Protein AF-P48061-3-F1 (afdb_monomer_lite)

Secondary structure (DSSP, 8-state):
--HHHHHHHHHHHHHHHHHSS-------S-S-SSB-TT--GGGEEEEEEE--TTS--EEEEEESSS--EEEE-TT-HHHHHHHHHHHHHHHHHHHHHHHHHHHHHHHHHHHHHHHHT--

Radius of gyration: 26.78 Å; chains: 1; bounding box: 61×59×60 Å

pLDDT: mean 83.42, std 11.0, range [47.56, 94.0]

Sequence (119 aa):
MNAKVVVVLVLVLTALCLSDGKPVSLSYRCPCRFFESHVARANVKHLKILNTPNCALQIVARLKNNNRQVCIDPKLKWIQEYLEKALNKGRREEKVGKKEKIGKKKRQKKRKAAQKRKN

Foldseek 3Di:
DPVVVVVVVVVVVVVVVVVPDDPPLPPVDDPAPDADAPDDPVQFPDWDFDDRVPDDTWIWTQGPPPRDTGIHDCPDPVNVVVVVVVVVVVVVVVVVVVVVVVVVVVVVVVVVVVVVVVD

Structure (mmCIF, N/CA/C/O backbone):
data_AF-P48061-3-F1
#
_entry.id   AF-P48061-3-F1
#
loop_
_atom_site.group_PDB
_atom_site.id
_atom_site.type_symbol
_atom_site.label_atom_id
_atom_site.label_alt_id
_atom_site.label_comp_id
_atom_site.label_asym_id
_atom_site.label_entity_id
_atom_site.label_seq_id
_atom_site.pdbx_PDB_ins_code
_atom_site.Cartn_x
_atom_site.Cartn_y
_atom_site.Cartn_z
_atom_site.occupancy
_atom_site.B_iso_or_equiv
_atom_site.auth_seq_id
_atom_site.auth_comp_id
_atom_site.auth_asym_id
_atom_site.auth_atom_id
_atom_site.pdbx_PDB_model_num
ATOM 1 N N . MET A 1 1 ? 19.886 -45.038 30.901 1.00 55.59 1 MET A N 1
ATOM 2 C CA . MET A 1 1 ? 19.378 -44.298 29.722 1.00 55.59 1 MET A CA 1
ATOM 3 C C . MET A 1 1 ? 20.266 -44.682 28.552 1.00 55.59 1 MET A C 1
ATOM 5 O O . MET A 1 1 ? 21.467 -44.463 28.635 1.00 55.59 1 MET A O 1
ATOM 9 N N . ASN A 1 2 ? 19.738 -45.343 27.525 1.00 81.75 2 ASN A N 1
ATOM 10 C CA . ASN A 1 2 ? 20.572 -45.826 26.422 1.00 81.75 2 ASN A CA 1
ATOM 11 C C . ASN A 1 2 ? 21.110 -44.620 25.643 1.00 81.75 2 ASN A C 1
ATOM 13 O O . ASN A 1 2 ? 20.315 -43.862 25.093 1.00 81.75 2 ASN A O 1
ATOM 17 N N . ALA A 1 3 ? 22.433 -44.443 25.575 1.00 85.38 3 ALA A N 1
ATOM 18 C CA . ALA A 1 3 ? 23.054 -43.297 24.897 1.00 85.38 3 ALA A CA 1
ATOM 19 C C . ALA A 1 3 ? 22.538 -43.119 23.454 1.00 85.38 3 ALA A C 1
ATOM 21 O O . ALA A 1 3 ? 22.283 -42.005 23.009 1.00 85.38 3 ALA A O 1
ATOM 22 N N . LYS A 1 4 ? 22.265 -44.234 22.761 1.00 89.56 4 LYS A N 1
ATOM 23 C CA . LYS A 1 4 ? 21.655 -44.264 21.421 1.00 89.56 4 LYS A CA 1
ATOM 24 C C . LYS A 1 4 ? 20.290 -43.567 21.363 1.00 89.56 4 LYS A C 1
ATOM 26 O O . LYS A 1 4 ? 20.023 -42.836 20.41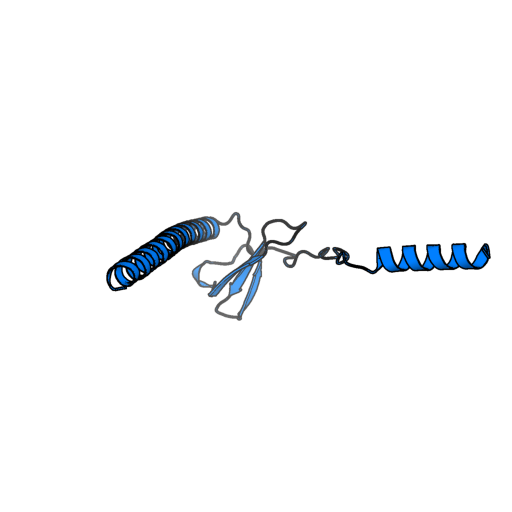9 1.00 89.56 4 LYS A O 1
ATOM 31 N N . VAL A 1 5 ? 19.445 -43.763 22.375 1.00 91.69 5 VAL A N 1
ATOM 32 C CA . VAL A 1 5 ? 18.106 -43.151 22.442 1.00 91.69 5 VAL A CA 1
ATOM 33 C C . VAL A 1 5 ? 18.219 -41.640 22.628 1.00 91.69 5 VAL A C 1
ATOM 35 O O . VAL A 1 5 ? 17.479 -40.895 21.996 1.00 91.69 5 VAL A O 1
ATOM 38 N N . VAL A 1 6 ? 19.185 -41.182 23.431 1.00 88.50 6 VAL A N 1
ATOM 39 C CA . VAL A 1 6 ? 19.443 -39.748 23.629 1.00 88.50 6 VAL A CA 1
ATOM 40 C C . VAL A 1 6 ? 19.894 -39.092 22.322 1.00 88.50 6 VAL A C 1
ATOM 42 O O . VAL A 1 6 ? 19.365 -38.047 21.955 1.00 88.50 6 VAL A O 1
ATOM 45 N N . VAL A 1 7 ? 20.806 -39.726 21.577 1.00 90.88 7 VAL A N 1
ATOM 46 C CA . VAL A 1 7 ? 21.283 -39.210 20.280 1.00 90.88 7 VAL A CA 1
ATOM 47 C C . VAL A 1 7 ? 20.148 -39.116 19.256 1.00 90.88 7 VAL A C 1
ATOM 49 O O . VAL A 1 7 ? 19.999 -38.084 18.605 1.00 90.88 7 VAL A O 1
ATOM 52 N N . VAL A 1 8 ? 19.314 -40.157 19.140 1.00 90.75 8 VAL A N 1
ATOM 53 C CA . VAL A 1 8 ? 18.163 -40.150 18.220 1.00 90.75 8 VAL A CA 1
ATOM 54 C C . VAL A 1 8 ? 17.163 -39.062 18.608 1.00 90.75 8 VAL A C 1
ATOM 56 O O . VAL A 1 8 ? 16.688 -38.337 17.739 1.00 90.75 8 VAL A O 1
ATOM 59 N N . LEU A 1 9 ? 16.885 -38.894 19.903 1.00 88.75 9 LEU A N 1
ATOM 60 C CA . LEU A 1 9 ? 15.966 -37.866 20.382 1.00 88.75 9 LEU A CA 1
ATOM 61 C C . LEU A 1 9 ? 16.469 -36.451 20.058 1.00 88.75 9 LEU A C 1
ATOM 63 O O . LEU A 1 9 ? 15.688 -35.626 19.592 1.00 88.75 9 LEU A O 1
ATOM 67 N N . VAL A 1 10 ? 17.766 -36.180 20.245 1.00 87.19 10 VAL A N 1
ATOM 68 C CA . VAL A 1 10 ? 18.376 -34.888 19.887 1.00 87.19 10 VAL A CA 1
ATOM 69 C C . VAL A 1 10 ? 18.294 -34.637 18.380 1.00 87.19 10 VAL A C 1
ATOM 71 O O . VAL A 1 10 ? 17.944 -33.532 17.976 1.00 87.19 10 VAL A O 1
ATOM 74 N N . LEU A 1 11 ? 18.562 -35.647 17.547 1.00 85.94 11 LEU A N 1
ATOM 75 C CA . LEU A 1 11 ? 18.478 -35.524 16.087 1.00 85.94 11 LEU A CA 1
ATOM 76 C C . LEU A 1 11 ? 17.042 -35.251 15.607 1.00 85.94 11 LEU A C 1
ATOM 78 O O . LEU A 1 11 ? 16.819 -34.439 14.710 1.00 85.94 11 LEU A O 1
ATOM 82 N N . VAL A 1 12 ? 16.055 -35.908 16.218 1.00 85.19 12 VAL A N 1
ATOM 83 C CA . VAL A 1 12 ? 14.636 -35.672 15.920 1.00 85.19 12 VAL A CA 1
ATOM 84 C C . VAL A 1 12 ? 14.225 -34.269 16.366 1.00 85.19 12 VAL A C 1
ATOM 86 O O . VAL A 1 12 ? 13.569 -33.559 15.610 1.00 85.19 12 VAL A O 1
ATOM 89 N N . LEU A 1 13 ? 14.657 -33.826 17.550 1.00 81.12 13 LEU A N 1
ATOM 90 C CA . LEU A 1 13 ? 14.389 -32.475 18.047 1.00 81.12 13 LEU A CA 1
ATOM 91 C C . LEU A 1 13 ? 14.999 -31.397 17.146 1.00 81.12 13 LEU A C 1
ATOM 93 O O . LEU A 1 13 ? 14.319 -30.424 16.839 1.00 81.12 13 LEU A O 1
ATOM 97 N N . THR A 1 14 ? 16.237 -31.559 16.670 1.00 78.69 14 THR A N 1
ATOM 98 C CA . THR A 1 14 ? 16.845 -30.584 15.750 1.00 78.69 14 THR A CA 1
ATOM 99 C C . THR A 1 14 ? 16.128 -30.551 14.402 1.00 78.69 14 THR A C 1
ATOM 101 O O . THR A 1 14 ? 15.862 -29.462 13.892 1.00 78.69 14 THR A O 1
ATOM 104 N N . ALA A 1 15 ? 15.728 -31.703 13.854 1.00 77.31 15 ALA A N 1
ATOM 105 C CA . ALA A 1 15 ? 14.928 -31.764 12.631 1.00 77.31 15 ALA A CA 1
ATOM 106 C C . ALA A 1 15 ? 13.547 -31.102 12.802 1.00 77.31 15 ALA A C 1
ATOM 108 O O . ALA A 1 15 ? 13.111 -30.335 11.940 1.00 77.31 15 ALA A O 1
ATOM 109 N N . LEU A 1 16 ? 12.873 -31.331 13.931 1.00 68.69 16 LEU A N 1
ATOM 110 C CA . LEU A 1 16 ? 11.578 -30.720 14.238 1.00 68.69 16 LEU A CA 1
ATOM 111 C C . LEU A 1 16 ? 11.699 -29.211 14.502 1.00 68.69 16 LEU A C 1
ATOM 113 O O . LEU A 1 16 ? 10.892 -28.447 13.986 1.00 68.69 16 LEU A O 1
ATOM 117 N N . CYS A 1 17 ? 12.741 -28.744 15.197 1.00 66.12 17 CYS A N 1
ATOM 118 C CA . CYS A 1 17 ? 13.011 -27.311 15.390 1.00 66.12 17 CYS A CA 1
ATOM 119 C C . CYS A 1 17 ? 13.343 -26.567 14.082 1.00 66.12 17 CYS A C 1
ATOM 121 O O . CYS A 1 17 ? 13.153 -25.347 13.978 1.00 66.12 17 CYS A O 1
ATOM 123 N N . LEU A 1 18 ? 13.851 -27.275 13.071 1.00 62.31 18 LEU A N 1
ATOM 124 C CA . LEU A 1 18 ? 13.986 -26.735 11.717 1.00 62.31 18 LEU A CA 1
ATOM 125 C C . LEU A 1 18 ? 12.638 -26.699 10.980 1.00 62.31 18 LEU A C 1
ATOM 127 O O . LEU A 1 18 ? 12.430 -25.795 10.173 1.00 62.31 18 LEU A O 1
ATOM 131 N N . SER A 1 19 ? 11.727 -27.622 11.296 1.00 61.09 19 SER A N 1
ATOM 132 C CA . SER A 1 19 ? 10.460 -27.832 10.584 1.00 61.09 19 SER A CA 1
ATOM 133 C C . SER A 1 19 ? 9.282 -27.016 11.134 1.00 61.09 19 SER A C 1
ATOM 135 O O . SER A 1 19 ? 8.393 -26.644 10.370 1.00 61.09 19 SER A O 1
ATOM 137 N N . ASP A 1 20 ? 9.264 -26.701 12.430 1.00 58.38 20 ASP A N 1
ATOM 138 C CA . ASP A 1 20 ? 8.103 -26.081 13.070 1.00 58.38 20 ASP A CA 1
ATOM 139 C C . ASP A 1 20 ? 8.215 -24.544 13.087 1.00 58.38 20 ASP A C 1
ATOM 141 O O . ASP A 1 20 ? 8.909 -23.924 13.895 1.00 58.38 20 ASP A O 1
ATOM 145 N N . GLY A 1 21 ? 7.541 -23.907 12.129 1.00 54.41 21 GLY A N 1
ATOM 146 C CA . GLY A 1 21 ? 6.846 -22.647 12.412 1.00 54.41 21 GLY A CA 1
ATOM 147 C C . GLY A 1 21 ? 7.498 -21.324 12.007 1.00 54.41 21 GLY A C 1
ATOM 148 O O . GLY A 1 21 ? 6.875 -20.281 12.198 1.00 54.41 21 GLY A O 1
ATOM 149 N N . LYS A 1 22 ? 8.678 -21.307 11.383 1.00 47.56 22 LYS A N 1
ATOM 150 C CA . LYS A 1 22 ? 9.131 -20.121 10.630 1.00 47.56 22 LYS A CA 1
ATOM 151 C C . LYS A 1 22 ? 9.019 -20.435 9.142 1.00 47.56 22 LYS A C 1
ATOM 153 O O . LYS A 1 22 ? 9.750 -21.314 8.687 1.00 47.56 22 LYS A O 1
ATOM 158 N N . PRO A 1 23 ? 8.118 -19.786 8.373 1.00 48.56 23 PRO A N 1
ATOM 159 C CA . PRO A 1 23 ? 8.179 -19.907 6.928 1.00 48.56 23 PRO A CA 1
ATOM 160 C C . PRO A 1 23 ? 9.587 -19.473 6.545 1.00 48.56 23 PRO A C 1
ATOM 162 O O . PRO A 1 23 ? 9.974 -18.333 6.793 1.00 48.56 23 PRO A O 1
ATOM 165 N N . VAL A 1 24 ? 10.378 -20.415 6.033 1.00 48.69 24 VAL A N 1
ATOM 166 C CA . VAL A 1 24 ? 11.643 -20.126 5.373 1.00 48.69 24 VAL A CA 1
ATOM 167 C C . VAL A 1 24 ? 11.365 -18.976 4.421 1.00 48.69 24 VAL A C 1
ATOM 169 O O . VAL A 1 24 ? 10.595 -19.108 3.471 1.00 48.69 24 VAL A O 1
ATOM 172 N N . SER A 1 25 ? 11.907 -17.816 4.776 1.00 52.69 25 SER A N 1
ATOM 173 C CA . SER A 1 25 ? 11.658 -16.500 4.201 1.00 52.69 25 SER A CA 1
ATOM 174 C C . SER A 1 25 ? 12.172 -16.377 2.763 1.00 52.69 25 SER A C 1
ATOM 176 O O . SER A 1 25 ? 12.740 -15.357 2.385 1.00 52.69 25 SER A O 1
ATOM 178 N N . LEU A 1 26 ? 11.930 -17.379 1.914 1.00 52.31 26 LEU A N 1
ATOM 179 C CA . LEU A 1 26 ? 12.149 -17.362 0.474 1.00 52.31 26 LEU A CA 1
ATOM 180 C C . LEU A 1 26 ? 11.127 -16.478 -0.256 1.00 52.31 26 LEU A C 1
ATOM 182 O O . LEU A 1 26 ? 10.789 -16.718 -1.412 1.00 52.31 26 LEU A O 1
ATOM 186 N N . SER A 1 27 ? 10.742 -15.352 0.350 1.00 58.47 27 SER A N 1
ATOM 187 C CA . SER A 1 27 ? 10.377 -14.154 -0.405 1.00 58.47 27 SER A CA 1
ATOM 188 C C . SER A 1 27 ? 11.649 -13.500 -0.974 1.00 58.47 27 SER A C 1
ATOM 190 O O . SER A 1 27 ? 11.866 -12.302 -0.865 1.00 58.47 27 SER A O 1
ATOM 192 N N . TYR A 1 28 ? 12.546 -14.300 -1.559 1.00 60.84 28 TYR A N 1
ATOM 193 C CA . TYR A 1 28 ? 13.785 -13.805 -2.166 1.00 60.84 28 TYR A CA 1
ATOM 194 C C . TYR A 1 28 ? 13.532 -13.118 -3.511 1.00 60.84 28 TYR A C 1
ATOM 196 O O . TYR A 1 28 ? 14.438 -12.527 -4.092 1.00 60.84 28 TYR A O 1
ATOM 204 N N . ARG A 1 29 ? 12.310 -13.208 -4.047 1.00 68.56 29 ARG A N 1
ATOM 205 C CA . ARG A 1 29 ? 11.960 -12.619 -5.336 1.00 68.56 29 ARG A CA 1
ATOM 206 C C . ARG A 1 29 ? 10.973 -11.490 -5.115 1.00 68.56 29 ARG A C 1
ATOM 208 O O . ARG A 1 29 ? 9.803 -11.731 -4.826 1.00 68.56 29 ARG A O 1
ATOM 215 N N . CYS A 1 30 ? 11.447 -10.261 -5.287 1.00 78.94 30 CYS A N 1
ATOM 216 C CA . CYS A 1 30 ? 10.551 -9.124 -5.382 1.00 78.94 30 CYS A CA 1
ATOM 217 C C . CYS A 1 30 ? 9.627 -9.306 -6.605 1.00 78.94 30 CYS A C 1
ATOM 219 O O . CYS A 1 30 ? 10.118 -9.656 -7.682 1.00 78.94 30 CYS A O 1
ATOM 221 N N . PRO A 1 31 ? 8.305 -9.093 -6.470 1.00 78.38 31 PRO A N 1
ATOM 222 C CA . PRO A 1 31 ? 7.346 -9.344 -7.548 1.00 78.38 31 PRO A CA 1
ATOM 223 C C . PRO A 1 31 ? 7.594 -8.476 -8.788 1.00 78.38 31 PRO A C 1
ATOM 225 O O . PRO A 1 31 ? 7.326 -8.910 -9.908 1.00 78.38 31 PRO A O 1
ATOM 228 N N . CYS A 1 32 ? 8.144 -7.275 -8.611 1.00 82.75 32 CYS A N 1
ATOM 229 C CA . CYS A 1 32 ? 8.594 -6.438 -9.718 1.00 82.75 32 CYS A CA 1
ATOM 230 C C . CYS A 1 32 ? 10.071 -6.664 -10.031 1.00 82.75 32 CYS A C 1
ATOM 232 O O . CYS A 1 32 ? 10.923 -6.432 -9.173 1.00 82.75 32 CYS A O 1
ATOM 234 N N . ARG A 1 33 ? 10.362 -7.044 -11.281 1.00 80.81 33 ARG A N 1
ATOM 235 C CA . ARG A 1 33 ? 11.732 -7.144 -11.810 1.00 80.81 33 ARG A CA 1
ATOM 236 C C . ARG A 1 33 ? 12.221 -5.833 -12.436 1.00 80.81 33 ARG A C 1
ATOM 238 O O . ARG A 1 33 ? 13.385 -5.495 -12.280 1.00 80.81 33 ARG A O 1
ATOM 245 N N . PHE A 1 34 ? 11.329 -5.102 -13.109 1.00 82.94 34 PHE A N 1
ATOM 246 C CA . PHE A 1 34 ? 11.612 -3.824 -13.769 1.00 82.94 34 PHE A CA 1
ATOM 247 C C . PHE A 1 34 ? 10.417 -2.878 -13.644 1.00 82.94 34 PHE A C 1
ATOM 249 O O . PHE A 1 34 ? 9.275 -3.335 -13.546 1.00 82.94 34 PHE A O 1
ATOM 256 N N . PHE A 1 35 ? 10.692 -1.575 -13.652 1.00 83.25 35 PHE A N 1
ATOM 257 C CA . PHE A 1 35 ? 9.675 -0.529 -13.661 1.00 83.25 35 PHE A CA 1
ATOM 258 C C . PHE A 1 35 ? 9.452 -0.033 -15.090 1.00 83.25 35 PHE A C 1
ATOM 260 O O . PHE A 1 35 ? 10.409 0.284 -15.790 1.00 83.25 35 PHE A O 1
ATOM 267 N N . GLU A 1 36 ? 8.193 0.049 -15.508 1.00 77.44 36 GLU A N 1
ATOM 268 C CA . GLU A 1 36 ? 7.806 0.683 -16.767 1.00 77.44 36 GLU A CA 1
ATOM 269 C C . GLU A 1 36 ? 7.599 2.183 -16.545 1.00 77.44 36 GLU A C 1
ATOM 271 O O . GLU A 1 36 ? 6.687 2.604 -15.826 1.00 77.44 36 GLU A O 1
ATOM 276 N N . SER A 1 37 ? 8.444 3.000 -17.173 1.00 72.88 37 SER A N 1
ATOM 277 C CA . SER A 1 37 ? 8.449 4.458 -16.997 1.00 72.88 37 SER A CA 1
ATOM 278 C C . SER A 1 37 ? 7.306 5.157 -17.741 1.00 72.88 37 SER A C 1
ATOM 280 O O . SER A 1 37 ? 6.864 6.228 -17.331 1.00 72.88 37 SER A O 1
ATOM 282 N N . HIS A 1 38 ? 6.793 4.568 -18.827 1.00 78.50 38 HIS A N 1
ATOM 283 C CA . HIS A 1 38 ? 5.845 5.225 -19.743 1.00 78.50 38 HIS A CA 1
ATOM 284 C C . HIS A 1 38 ? 4.364 4.981 -19.410 1.00 78.50 38 HIS A C 1
ATOM 286 O O . HIS A 1 38 ? 3.481 5.124 -20.259 1.00 78.50 38 HIS A O 1
ATOM 292 N N . VAL A 1 39 ? 4.043 4.623 -18.165 1.00 81.81 39 VAL A N 1
ATOM 293 C CA . VAL A 1 39 ? 2.652 4.376 -17.772 1.00 81.81 39 VAL A CA 1
ATOM 294 C C . VAL A 1 39 ? 1.950 5.690 -17.426 1.00 81.81 39 VAL A C 1
ATOM 296 O O . VAL A 1 39 ? 2.073 6.223 -16.323 1.00 81.81 39 VAL A O 1
ATOM 299 N N . ALA A 1 40 ? 1.164 6.202 -18.373 1.00 83.88 40 ALA A N 1
ATOM 300 C CA . ALA A 1 40 ? 0.296 7.351 -18.145 1.00 83.88 40 ALA A CA 1
ATOM 301 C C . ALA A 1 40 ? -0.894 6.998 -17.233 1.00 83.88 40 ALA A C 1
ATOM 303 O O . ALA A 1 40 ? -1.520 5.942 -17.372 1.00 83.88 40 ALA A O 1
ATOM 304 N N . ARG A 1 41 ? -1.286 7.941 -16.365 1.00 84.69 41 ARG A N 1
ATOM 305 C CA . ARG A 1 41 ? -2.436 7.822 -15.447 1.00 84.69 41 ARG A CA 1
ATOM 306 C C . ARG A 1 41 ? -3.735 7.400 -16.148 1.00 84.69 41 ARG A C 1
ATOM 308 O O . ARG A 1 41 ? -4.523 6.651 -15.575 1.00 84.69 41 ARG A O 1
ATOM 315 N N . ALA A 1 42 ? -3.953 7.846 -17.388 1.00 86.06 42 ALA A N 1
ATOM 316 C CA . ALA A 1 42 ? -5.145 7.525 -18.179 1.00 86.06 42 ALA A CA 1
ATOM 317 C C . ALA A 1 42 ? -5.310 6.016 -18.434 1.00 86.06 42 ALA A C 1
ATOM 319 O O . ALA A 1 42 ? -6.434 5.500 -18.423 1.00 86.06 42 ALA A O 1
ATOM 320 N N . ASN A 1 43 ? -4.189 5.307 -18.581 1.00 86.12 43 ASN A N 1
ATOM 321 C CA . ASN A 1 43 ? -4.146 3.892 -18.926 1.00 86.12 43 ASN A CA 1
ATOM 322 C C . ASN A 1 43 ? -4.248 2.972 -17.709 1.00 86.12 43 ASN A C 1
ATOM 324 O O . ASN A 1 43 ? -4.383 1.767 -17.889 1.00 86.12 43 ASN A O 1
ATOM 328 N N . VAL A 1 44 ? -4.211 3.493 -16.481 1.00 88.25 44 VAL A N 1
ATOM 329 C CA . VAL A 1 44 ? -4.243 2.671 -15.265 1.00 88.25 44 VAL A CA 1
ATOM 330 C C . VAL A 1 44 ? -5.680 2.427 -14.807 1.00 88.25 44 VAL A C 1
ATOM 332 O O . VAL A 1 44 ? -6.449 3.361 -14.589 1.00 88.25 44 VAL A O 1
ATOM 335 N N . LYS A 1 45 ? -6.052 1.151 -14.657 1.00 87.19 45 LYS A N 1
ATOM 336 C CA . LYS A 1 45 ? -7.362 0.707 -14.157 1.00 87.19 45 LYS A CA 1
ATOM 337 C C . LYS A 1 45 ? -7.406 0.683 -12.632 1.00 87.19 45 LYS A C 1
ATOM 339 O O . LYS A 1 45 ? -8.347 1.194 -12.041 1.00 87.19 45 LYS A O 1
ATOM 344 N N . HIS A 1 46 ? -6.405 0.070 -12.002 1.00 87.50 46 HIS A N 1
ATOM 345 C CA . HIS A 1 46 ? -6.243 0.078 -10.546 1.00 87.50 46 HIS A CA 1
ATOM 346 C C . HIS A 1 46 ? -4.767 -0.068 -10.166 1.00 87.50 46 HIS A C 1
ATOM 348 O O . HIS A 1 46 ? -3.982 -0.626 -10.940 1.00 87.50 46 HIS A O 1
ATOM 354 N N . LEU A 1 47 ? -4.426 0.408 -8.968 1.00 89.00 47 LEU A N 1
ATOM 355 C CA . LEU A 1 47 ? -3.102 0.286 -8.367 1.00 89.00 47 LEU A CA 1
ATOM 356 C C . LEU A 1 47 ? -3.158 -0.681 -7.180 1.00 89.00 47 LEU A C 1
ATOM 358 O O . LEU A 1 47 ? -4.077 -0.616 -6.363 1.00 89.00 47 LEU A O 1
ATOM 362 N N . LYS A 1 48 ? -2.155 -1.550 -7.083 1.00 87.69 48 LYS A N 1
ATOM 363 C CA . LYS A 1 48 ? -1.869 -2.420 -5.945 1.00 87.69 48 LYS A CA 1
ATOM 364 C C . LYS A 1 48 ? -0.527 -2.022 -5.361 1.00 87.69 48 LYS A C 1
ATOM 366 O O . LYS A 1 48 ? 0.478 -1.995 -6.064 1.00 87.69 48 LYS A O 1
ATOM 371 N N . ILE A 1 49 ? -0.524 -1.736 -4.070 1.00 86.06 49 ILE A N 1
ATOM 372 C CA . ILE A 1 49 ? 0.696 -1.478 -3.316 1.00 86.06 49 ILE A CA 1
ATOM 373 C C . ILE A 1 49 ? 1.116 -2.813 -2.708 1.00 86.06 49 ILE A C 1
ATOM 375 O O . ILE A 1 49 ? 0.369 -3.386 -1.916 1.00 86.06 49 ILE A O 1
ATOM 379 N N . LEU A 1 50 ? 2.273 -3.330 -3.116 1.00 84.31 50 LEU A N 1
ATOM 380 C CA . LEU A 1 50 ? 2.866 -4.528 -2.536 1.00 84.31 50 LEU A CA 1
ATOM 381 C C . LEU A 1 50 ? 3.969 -4.098 -1.572 1.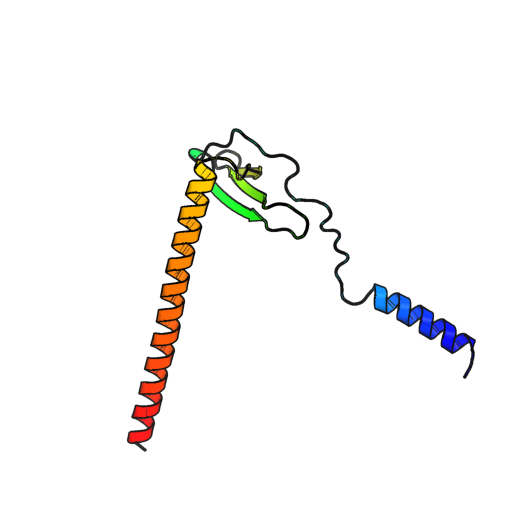00 84.31 50 LEU A C 1
ATOM 383 O O . LEU A 1 50 ? 4.960 -3.485 -1.968 1.00 84.31 50 LEU A O 1
ATOM 387 N N . ASN A 1 51 ? 3.777 -4.438 -0.300 1.00 82.06 51 ASN A N 1
ATOM 388 C CA . ASN A 1 51 ? 4.772 -4.262 0.746 1.00 82.06 51 ASN A CA 1
ATOM 389 C C . ASN A 1 51 ? 5.307 -5.644 1.125 1.00 82.06 51 ASN A C 1
ATOM 391 O O . ASN A 1 51 ? 4.682 -6.359 1.907 1.00 82.06 51 ASN A O 1
ATOM 395 N N . THR A 1 52 ? 6.415 -6.042 0.505 1.00 79.06 52 THR A N 1
ATOM 396 C CA . THR A 1 52 ? 7.040 -7.348 0.751 1.00 79.06 52 THR A CA 1
ATOM 397 C C . THR A 1 52 ? 8.204 -7.148 1.719 1.00 79.06 52 THR A C 1
ATOM 399 O O . THR A 1 52 ? 9.003 -6.239 1.483 1.00 79.06 52 THR A O 1
ATOM 402 N N . PRO A 1 53 ? 8.344 -7.955 2.789 1.00 76.62 53 PRO A N 1
ATOM 403 C CA . PRO A 1 53 ? 9.536 -7.893 3.629 1.00 76.62 53 PRO A CA 1
ATOM 404 C C . PRO A 1 53 ? 10.780 -8.143 2.761 1.00 76.62 53 PRO A C 1
ATOM 406 O O . PRO A 1 53 ? 10.779 -9.063 1.948 1.00 76.62 53 PRO A O 1
ATOM 409 N N . ASN A 1 54 ? 11.819 -7.319 2.923 1.00 75.38 54 ASN A N 1
ATOM 410 C CA . ASN A 1 54 ? 13.064 -7.301 2.127 1.00 75.38 54 ASN A CA 1
ATOM 411 C C . ASN A 1 54 ? 12.996 -6.669 0.722 1.00 75.38 54 ASN A C 1
ATOM 413 O O . ASN A 1 54 ? 14.023 -6.617 0.048 1.00 75.38 54 ASN A O 1
ATOM 417 N N . CYS A 1 55 ? 11.851 -6.144 0.277 1.00 78.19 55 CYS A N 1
ATOM 418 C CA . CYS A 1 55 ? 11.766 -5.373 -0.968 1.00 78.19 55 CYS A CA 1
ATOM 419 C C . CYS A 1 55 ? 11.385 -3.918 -0.680 1.00 78.19 55 CYS A C 1
ATOM 421 O O . CYS A 1 55 ? 10.655 -3.626 0.266 1.00 78.19 55 CYS A O 1
ATOM 423 N N . ALA A 1 56 ? 11.847 -2.996 -1.528 1.00 80.12 56 ALA A N 1
ATOM 424 C CA . ALA A 1 56 ? 11.346 -1.624 -1.514 1.00 80.12 56 ALA A CA 1
ATOM 425 C C . ALA A 1 56 ? 9.833 -1.596 -1.803 1.00 80.12 56 ALA A C 1
ATOM 427 O O . ALA A 1 56 ? 9.275 -2.559 -2.330 1.00 80.12 56 ALA A O 1
ATOM 428 N N . LEU A 1 57 ? 9.168 -0.483 -1.488 1.00 82.25 57 LEU A N 1
ATOM 429 C CA . LEU A 1 57 ? 7.754 -0.287 -1.804 1.00 82.25 57 LEU A CA 1
ATOM 430 C C . LEU A 1 57 ? 7.516 -0.477 -3.310 1.00 82.25 57 LEU A C 1
ATOM 432 O O . LEU A 1 57 ? 8.029 0.294 -4.121 1.00 82.25 57 LEU A O 1
ATOM 436 N N . GLN A 1 58 ? 6.728 -1.486 -3.683 1.00 84.94 58 GLN A N 1
ATOM 437 C CA . GLN A 1 58 ? 6.422 -1.776 -5.082 1.00 84.94 58 GLN A CA 1
ATOM 438 C C . GLN A 1 58 ? 4.980 -1.405 -5.406 1.00 84.94 58 GLN A C 1
ATOM 440 O O . GLN A 1 58 ? 4.042 -1.763 -4.693 1.00 84.94 58 GLN A O 1
ATOM 445 N N . ILE A 1 59 ? 4.799 -0.688 -6.513 1.00 89.06 59 ILE A N 1
ATOM 446 C CA . ILE A 1 59 ? 3.487 -0.268 -6.996 1.00 89.06 59 ILE A CA 1
ATOM 447 C C . ILE A 1 59 ? 3.213 -1.019 -8.290 1.00 89.06 59 ILE A C 1
ATOM 449 O O . ILE A 1 59 ? 3.824 -0.753 -9.320 1.00 89.06 59 ILE A O 1
ATOM 453 N N . VAL A 1 60 ? 2.282 -1.963 -8.236 1.00 90.19 60 VAL A N 1
ATOM 454 C CA . VAL A 1 60 ? 1.835 -2.727 -9.399 1.00 90.19 60 VAL A CA 1
ATOM 455 C C . VAL A 1 60 ? 0.542 -2.112 -9.904 1.00 90.19 60 VAL A C 1
ATOM 457 O O . VAL A 1 60 ? -0.465 -2.075 -9.199 1.00 90.19 60 VAL A O 1
ATOM 460 N N . ALA A 1 61 ? 0.536 -1.647 -11.143 1.00 90.75 61 ALA A N 1
ATOM 461 C CA . ALA A 1 61 ? -0.646 -1.105 -11.785 1.00 90.75 61 ALA A CA 1
ATOM 462 C C . ALA A 1 61 ? -1.163 -2.059 -12.852 1.00 90.75 61 ALA A C 1
ATOM 464 O O . ALA A 1 61 ? -0.403 -2.639 -13.626 1.00 90.75 61 ALA A O 1
ATOM 465 N N . ARG A 1 62 ? -2.486 -2.196 -12.924 1.00 90.06 62 ARG A N 1
ATOM 466 C CA . ARG A 1 62 ? -3.140 -2.921 -14.014 1.00 90.06 62 ARG A CA 1
ATOM 467 C C . ARG A 1 62 ? -3.574 -1.936 -15.085 1.00 90.06 62 ARG A C 1
ATOM 469 O O . ARG A 1 62 ? -4.349 -1.029 -14.782 1.00 90.06 62 ARG A O 1
ATOM 476 N N . LEU A 1 63 ? -3.119 -2.126 -16.317 1.00 89.50 63 LEU A N 1
ATOM 477 C CA . LEU A 1 63 ? -3.516 -1.294 -17.452 1.00 89.50 63 LEU A CA 1
ATOM 478 C C . LEU A 1 63 ? -4.955 -1.597 -17.896 1.00 89.50 63 LEU A C 1
ATOM 480 O O . LEU A 1 63 ? -5.434 -2.714 -17.728 1.00 89.50 63 LEU A O 1
ATOM 484 N N . LYS A 1 64 ? -5.642 -0.605 -18.471 1.00 88.81 64 LYS A N 1
ATOM 485 C CA . LYS A 1 64 ? -7.004 -0.723 -19.015 1.00 88.81 6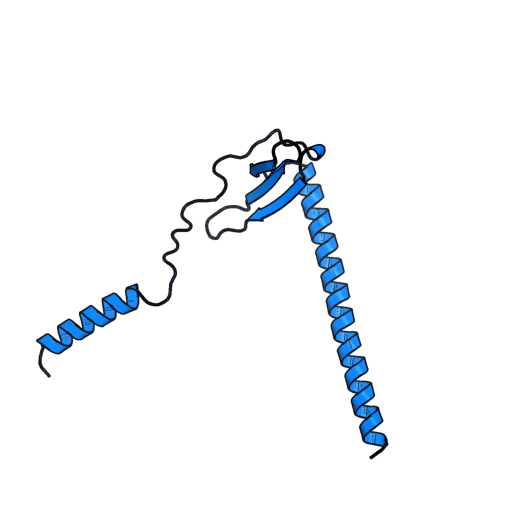4 LYS A CA 1
ATOM 486 C C . LYS A 1 64 ? -7.041 -1.448 -20.358 1.00 88.81 64 LYS A C 1
ATOM 488 O O . LYS A 1 64 ? -7.930 -2.258 -20.555 1.00 88.81 64 LYS A O 1
ATOM 493 N N . ASN A 1 65 ? -6.087 -1.148 -21.244 1.00 85.88 65 ASN A N 1
ATOM 494 C CA . ASN A 1 65 ? -6.107 -1.627 -22.628 1.00 85.88 65 ASN A CA 1
ATOM 495 C C . ASN A 1 65 ? -5.846 -3.142 -22.712 1.00 85.88 65 ASN A C 1
ATOM 497 O O . ASN A 1 65 ? -6.688 -3.908 -23.153 1.00 85.88 65 ASN A O 1
ATOM 501 N N . ASN A 1 66 ? -4.713 -3.594 -22.161 1.00 85.19 66 ASN A N 1
ATOM 502 C CA . ASN A 1 66 ? -4.289 -4.998 -22.268 1.00 85.19 66 ASN A CA 1
ATOM 503 C C . ASN A 1 66 ? -4.481 -5.801 -20.973 1.00 85.19 66 ASN A C 1
ATOM 505 O O . ASN A 1 66 ? -3.970 -6.912 -20.864 1.00 85.19 66 ASN A O 1
ATOM 509 N N . ASN A 1 67 ? -5.098 -5.224 -19.933 1.00 84.56 67 ASN A N 1
ATOM 510 C CA . ASN A 1 67 ? -5.198 -5.814 -18.588 1.00 84.56 67 ASN A CA 1
ATOM 511 C C . ASN A 1 67 ? -3.865 -6.278 -17.955 1.00 84.56 67 ASN A C 1
ATOM 513 O O . ASN A 1 67 ? -3.898 -6.937 -16.909 1.00 84.56 67 ASN A O 1
ATOM 517 N N . ARG A 1 68 ? -2.715 -5.909 -18.541 1.00 86.38 68 ARG A N 1
ATOM 518 C CA . ARG A 1 68 ? -1.366 -6.269 -18.085 1.00 86.38 68 ARG A CA 1
ATOM 519 C C . ARG A 1 68 ? -1.050 -5.604 -16.753 1.00 86.38 68 ARG A C 1
ATOM 521 O O . ARG A 1 68 ? -1.456 -4.466 -16.508 1.00 86.38 68 ARG A O 1
ATOM 528 N N . GLN A 1 69 ? -0.328 -6.328 -15.907 1.00 87.06 69 GLN A N 1
ATOM 529 C CA . GLN A 1 69 ? 0.233 -5.802 -14.670 1.00 87.06 69 GLN A CA 1
ATOM 530 C C . GLN A 1 69 ? 1.653 -5.333 -14.949 1.00 87.06 69 GLN A C 1
ATOM 532 O O . GLN A 1 69 ? 2.475 -6.108 -15.428 1.00 87.06 69 GLN A O 1
ATOM 537 N N . VAL A 1 70 ? 1.918 -4.065 -14.671 1.00 89.56 70 VAL A N 1
ATOM 538 C CA . VAL A 1 70 ? 3.247 -3.469 -14.794 1.00 89.56 70 VAL A CA 1
ATOM 539 C C . VAL A 1 70 ? 3.608 -2.815 -13.478 1.00 89.56 70 VAL A C 1
ATOM 541 O O . VAL A 1 70 ? 2.741 -2.320 -12.754 1.00 89.56 70 VAL A O 1
ATOM 544 N N . CYS A 1 71 ? 4.890 -2.826 -13.16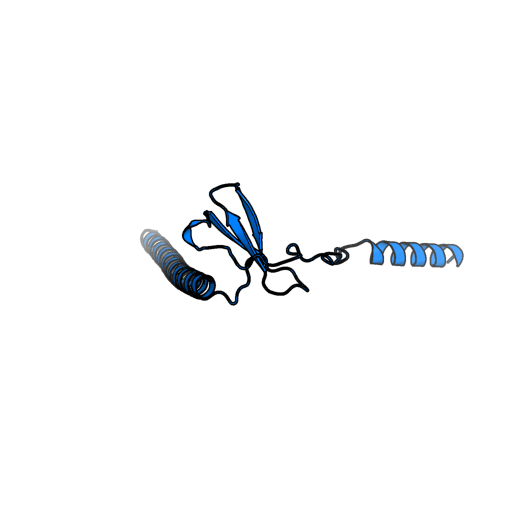1 1.00 90.31 71 CYS A N 1
ATOM 545 C CA . CYS A 1 71 ? 5.394 -2.144 -11.988 1.00 90.31 71 CYS A CA 1
ATOM 546 C C . CYS A 1 71 ? 5.735 -0.708 -12.352 1.00 90.31 71 CYS A C 1
ATOM 548 O O . CYS A 1 71 ? 6.345 -0.459 -13.387 1.00 90.31 71 CYS A O 1
ATOM 550 N N . ILE A 1 72 ? 5.313 0.228 -11.512 1.00 88.81 72 ILE A N 1
ATOM 551 C CA . ILE A 1 72 ? 5.484 1.660 -11.727 1.00 88.81 72 ILE A CA 1
ATOM 552 C C . ILE A 1 72 ? 6.455 2.204 -10.688 1.00 88.81 72 ILE A C 1
ATOM 554 O O . ILE A 1 72 ? 6.388 1.828 -9.516 1.00 88.81 72 ILE A O 1
ATOM 558 N N . ASP A 1 73 ? 7.346 3.093 -11.123 1.00 86.50 73 ASP A N 1
ATOM 559 C CA . ASP A 1 73 ? 8.260 3.792 -10.227 1.00 86.50 73 ASP A CA 1
ATOM 560 C C . ASP A 1 73 ? 7.475 4.753 -9.297 1.00 86.50 73 ASP A C 1
ATOM 562 O O . ASP A 1 73 ? 6.726 5.613 -9.783 1.00 86.50 73 ASP A O 1
ATOM 566 N N . PRO A 1 74 ? 7.628 4.656 -7.961 1.00 83.12 74 PRO A N 1
ATOM 567 C CA . PRO A 1 74 ? 7.009 5.585 -7.012 1.00 83.12 74 PRO A CA 1
ATOM 568 C C . PRO A 1 74 ? 7.458 7.052 -7.161 1.00 83.12 74 PRO A C 1
ATOM 570 O O . PRO A 1 74 ? 6.819 7.936 -6.589 1.00 83.12 74 PRO A O 1
ATOM 573 N N . LYS A 1 75 ? 8.527 7.345 -7.915 1.00 84.31 75 LYS A N 1
ATOM 574 C CA . LYS A 1 75 ? 9.030 8.709 -8.160 1.00 84.31 75 LYS A CA 1
ATOM 575 C C . LYS A 1 75 ? 8.196 9.519 -9.162 1.00 84.31 75 LYS A C 1
ATOM 577 O O . LYS A 1 75 ? 8.420 10.721 -9.297 1.00 84.31 75 LYS A O 1
ATOM 582 N N . LEU A 1 76 ? 7.240 8.912 -9.870 1.00 88.06 76 LEU A N 1
ATOM 583 C CA . LEU A 1 76 ? 6.389 9.642 -10.817 1.00 88.06 76 LEU A CA 1
ATOM 584 C C . LEU A 1 76 ? 5.456 10.624 -10.086 1.00 88.06 76 LEU A C 1
ATOM 586 O O . LEU A 1 76 ? 4.709 10.233 -9.191 1.00 88.06 76 LEU A O 1
ATOM 590 N N . LYS A 1 77 ? 5.421 11.892 -10.523 1.00 90.75 77 LYS A N 1
ATOM 591 C CA . LYS A 1 77 ? 4.596 12.954 -9.904 1.00 90.75 77 LYS A CA 1
ATOM 592 C C . LYS A 1 77 ? 3.127 12.554 -9.734 1.00 90.75 77 LYS A C 1
ATOM 594 O O . LYS A 1 77 ? 2.561 12.684 -8.654 1.00 90.75 77 LYS A O 1
ATOM 599 N N . TRP A 1 78 ? 2.525 11.983 -10.777 1.00 89.81 78 TRP A N 1
ATOM 600 C CA . TRP A 1 78 ? 1.116 11.585 -10.736 1.00 89.81 78 TRP A CA 1
ATOM 601 C C . TRP A 1 78 ? 0.845 10.440 -9.741 1.00 89.81 78 TRP A C 1
ATOM 603 O O . TRP A 1 78 ? -0.258 10.350 -9.198 1.00 89.81 78 TRP A O 1
ATOM 613 N N . ILE A 1 79 ? 1.833 9.566 -9.494 1.00 90.12 79 ILE A N 1
ATOM 614 C CA . ILE A 1 79 ? 1.752 8.498 -8.488 1.00 90.12 79 ILE A CA 1
ATOM 615 C C . ILE A 1 79 ? 1.781 9.102 -7.088 1.00 90.12 79 ILE A C 1
ATOM 617 O O . ILE A 1 79 ? 0.970 8.714 -6.249 1.00 90.12 79 ILE A O 1
ATOM 621 N N . GLN A 1 80 ? 2.667 10.069 -6.847 1.00 91.00 80 GLN A N 1
ATOM 622 C CA . GLN A 1 80 ? 2.755 10.766 -5.563 1.00 91.00 80 GLN A CA 1
ATOM 623 C C . GLN A 1 80 ? 1.430 11.459 -5.224 1.00 91.00 80 GLN A C 1
ATOM 625 O O . GLN A 1 80 ? 0.875 11.234 -4.149 1.00 91.00 80 GLN A O 1
ATOM 630 N N . GLU A 1 81 ? 0.855 12.198 -6.178 1.00 92.44 81 GLU A N 1
ATOM 631 C CA . GLU A 1 81 ? -0.461 12.828 -6.009 1.00 92.44 81 GLU A CA 1
ATOM 632 C C . GLU A 1 81 ? -1.578 11.805 -5.755 1.00 92.44 81 GLU A C 1
ATOM 634 O O . GLU A 1 81 ? -2.498 12.048 -4.968 1.00 92.44 81 GLU A O 1
ATOM 639 N N . TYR A 1 82 ? -1.533 10.655 -6.435 1.00 89.38 82 TYR A N 1
ATOM 640 C CA . TYR A 1 82 ? -2.508 9.586 -6.235 1.00 89.38 82 TYR A CA 1
ATOM 641 C C . TYR A 1 82 ? -2.409 8.995 -4.822 1.00 89.38 82 TYR A C 1
ATOM 643 O O . TYR A 1 82 ? -3.433 8.828 -4.152 1.00 89.38 82 TYR A O 1
ATOM 651 N N . LEU A 1 83 ? -1.190 8.708 -4.356 1.00 88.94 83 LEU A N 1
ATOM 652 C CA . LEU A 1 83 ? -0.929 8.168 -3.022 1.00 88.94 83 LEU A CA 1
ATOM 653 C C . LEU A 1 83 ? -1.348 9.149 -1.927 1.00 88.94 83 LEU A C 1
ATOM 655 O O . LEU A 1 83 ? -2.021 8.743 -0.983 1.00 88.94 83 LEU A O 1
ATOM 659 N N . GLU A 1 84 ? -1.033 10.437 -2.067 1.00 92.06 84 GLU A N 1
ATOM 660 C CA . GLU A 1 84 ? -1.419 11.461 -1.090 1.00 92.06 84 GLU A CA 1
ATOM 661 C C . GLU A 1 84 ? -2.946 11.560 -0.946 1.00 92.06 84 GLU A C 1
ATOM 663 O O . GLU A 1 84 ? -3.486 11.533 0.167 1.00 92.06 84 GLU A O 1
ATOM 668 N N . LYS A 1 85 ? -3.668 11.583 -2.074 1.00 92.31 85 LYS A N 1
ATOM 669 C CA . LYS A 1 85 ? -5.138 11.597 -2.085 1.00 92.31 85 LYS A CA 1
ATOM 670 C C . LYS A 1 85 ? -5.721 10.337 -1.441 1.00 92.31 85 LYS A C 1
ATOM 672 O O . LYS A 1 85 ? -6.667 10.440 -0.655 1.00 92.31 85 LYS A O 1
ATOM 677 N N . ALA A 1 86 ? -5.154 9.166 -1.733 1.00 89.44 86 ALA A N 1
ATOM 678 C CA . ALA A 1 86 ? -5.590 7.897 -1.152 1.00 89.44 86 ALA A CA 1
ATOM 679 C C . ALA A 1 86 ? -5.352 7.840 0.370 1.00 89.44 86 ALA A C 1
ATOM 681 O O . ALA A 1 86 ? -6.258 7.474 1.121 1.00 89.44 86 ALA A O 1
ATOM 682 N N . LEU A 1 87 ? -4.178 8.273 0.838 1.00 90.06 87 LEU A N 1
ATOM 683 C CA . LEU A 1 87 ? -3.818 8.318 2.260 1.00 90.06 87 LEU A CA 1
ATOM 684 C C . LEU A 1 87 ? -4.703 9.292 3.047 1.00 90.06 87 LEU A C 1
ATOM 686 O O . LEU A 1 87 ? -5.186 8.963 4.135 1.00 90.06 87 LEU A O 1
ATOM 690 N N . ASN A 1 88 ? -4.968 10.480 2.496 1.00 94.00 88 ASN A N 1
ATOM 691 C CA . ASN A 1 88 ? -5.848 11.455 3.136 1.00 94.00 88 ASN A CA 1
ATOM 692 C C . ASN A 1 88 ? -7.295 10.939 3.235 1.00 94.00 88 ASN A C 1
ATOM 694 O O . ASN A 1 88 ? -7.953 11.126 4.263 1.00 94.00 88 ASN A O 1
ATOM 698 N N . LYS A 1 89 ? -7.785 10.243 2.199 1.00 93.06 89 LYS A N 1
ATOM 699 C CA . LYS A 1 89 ? -9.105 9.602 2.228 1.00 93.06 89 LYS A CA 1
ATOM 700 C C . LYS A 1 89 ? -9.180 8.524 3.314 1.00 93.06 89 LYS A C 1
ATOM 702 O O . LYS A 1 89 ? -10.074 8.602 4.157 1.00 93.06 89 LYS A O 1
ATOM 707 N N . GLY A 1 90 ? -8.201 7.618 3.374 1.00 91.06 90 GLY A N 1
ATOM 708 C CA . GLY A 1 90 ? -8.151 6.564 4.393 1.00 91.06 90 GLY A CA 1
ATOM 709 C C . GLY A 1 90 ? -8.121 7.116 5.823 1.00 91.06 90 GLY A C 1
ATOM 710 O O . GLY A 1 90 ? -8.852 6.646 6.692 1.00 91.06 90 GLY A O 1
ATOM 711 N N . ARG A 1 91 ? -7.372 8.202 6.066 1.00 91.06 91 ARG A N 1
ATOM 712 C CA . ARG A 1 91 ? -7.345 8.882 7.375 1.00 91.06 91 ARG A CA 1
ATOM 713 C C . ARG A 1 91 ? -8.710 9.465 7.763 1.00 91.06 91 ARG A C 1
ATOM 715 O O . ARG A 1 91 ? -9.070 9.467 8.942 1.00 91.06 91 ARG A O 1
ATOM 722 N N . ARG A 1 92 ? -9.472 10.000 6.802 1.00 90.75 92 ARG A N 1
ATOM 723 C CA . ARG A 1 92 ? -10.839 10.494 7.055 1.00 90.75 92 ARG A CA 1
ATOM 724 C C . ARG A 1 92 ? -11.779 9.337 7.385 1.00 90.75 92 ARG A C 1
ATOM 726 O O . ARG A 1 92 ? -12.516 9.435 8.363 1.00 90.75 92 ARG A O 1
ATOM 733 N N . GLU A 1 93 ? -11.703 8.244 6.633 1.00 91.19 93 GLU A N 1
ATOM 734 C CA . GLU A 1 93 ? -12.506 7.035 6.854 1.00 91.19 93 GLU A CA 1
ATOM 735 C C . GLU A 1 93 ? -12.215 6.402 8.226 1.00 91.19 93 GLU A C 1
ATOM 737 O O . GLU A 1 93 ? -13.148 6.078 8.959 1.00 91.19 93 GLU A O 1
ATOM 742 N N . GLU A 1 94 ? -10.949 6.341 8.651 1.00 90.50 94 GLU A N 1
ATOM 743 C CA . GLU A 1 94 ? -10.565 5.864 9.987 1.00 90.50 94 GLU A CA 1
ATOM 744 C C . GLU A 1 94 ? -11.171 6.731 11.105 1.00 90.50 94 GLU A C 1
ATOM 746 O O . GLU A 1 94 ? -11.750 6.218 12.070 1.00 90.50 94 GLU A O 1
ATOM 751 N N . LYS A 1 95 ? -11.100 8.063 10.965 1.00 91.44 95 LYS A N 1
ATOM 752 C CA . LYS A 1 95 ? -11.687 9.003 11.935 1.00 91.44 95 LYS A CA 1
ATOM 753 C C . LYS A 1 95 ? -13.204 8.849 12.026 1.00 91.44 95 LYS A C 1
ATOM 755 O O . LYS A 1 95 ? -13.745 8.859 13.136 1.00 91.44 95 LYS A O 1
ATOM 760 N N . VAL A 1 96 ? -13.887 8.706 10.888 1.00 90.94 96 VAL A N 1
ATOM 761 C CA . VAL A 1 96 ? -15.339 8.467 10.838 1.00 90.94 96 VAL A CA 1
ATOM 762 C C . VAL A 1 96 ? -15.670 7.127 11.494 1.00 90.94 96 VAL A C 1
ATOM 764 O O . VAL A 1 96 ? -16.499 7.095 12.402 1.00 90.94 96 VAL A O 1
ATOM 767 N N . GLY A 1 97 ? -14.947 6.057 11.156 1.00 90.88 97 GLY A N 1
ATOM 768 C CA . GLY A 1 97 ? -15.125 4.734 11.756 1.00 90.88 97 GLY A CA 1
ATOM 769 C C . GLY A 1 97 ? -14.912 4.730 13.274 1.00 90.88 97 GLY A C 1
ATOM 770 O O . GLY A 1 97 ? -15.687 4.120 14.013 1.00 90.88 97 GLY A O 1
ATOM 771 N N . LYS A 1 98 ? -13.915 5.465 13.785 1.00 91.94 98 LYS A N 1
ATOM 772 C CA . LYS A 1 98 ? -13.681 5.616 15.232 1.00 91.94 98 LYS A CA 1
ATOM 773 C C . LYS A 1 98 ? -14.810 6.390 15.916 1.00 91.94 98 LYS A C 1
ATOM 775 O O . LYS A 1 98 ? -15.292 5.951 16.962 1.00 91.94 98 LYS A O 1
ATOM 780 N N . LYS A 1 99 ? -15.271 7.503 15.329 1.00 91.75 99 LYS A N 1
ATOM 781 C CA . LYS A 1 99 ? -16.427 8.265 15.840 1.00 91.75 99 LYS A CA 1
ATOM 782 C C . LYS A 1 99 ? -17.692 7.408 15.862 1.00 91.75 99 LYS A C 1
ATOM 784 O O . LYS A 1 99 ? -18.404 7.414 16.865 1.00 91.75 99 LYS A O 1
ATOM 789 N N . GLU A 1 100 ? -17.930 6.625 14.813 1.00 92.00 100 GLU A N 1
ATOM 790 C CA . GLU A 1 100 ? -19.076 5.723 14.723 1.00 92.00 100 GLU A CA 1
ATOM 791 C C . GLU A 1 100 ? -19.017 4.625 15.798 1.00 92.00 100 GLU A C 1
ATOM 793 O O . GLU A 1 100 ? -19.997 4.418 16.520 1.00 92.00 100 GLU A O 1
ATOM 798 N N . LYS A 1 101 ? -17.853 3.984 15.996 1.00 91.81 101 LYS A N 1
ATOM 799 C CA . LYS A 1 101 ? -17.638 3.001 17.077 1.00 91.81 101 LYS A CA 1
ATOM 800 C C . LYS A 1 101 ? -17.899 3.609 18.463 1.00 91.81 101 LYS A C 1
ATOM 802 O O . LYS A 1 101 ? -18.581 2.996 19.288 1.00 91.81 101 LYS A O 1
ATOM 807 N N . ILE A 1 102 ? -17.419 4.830 18.722 1.00 91.56 102 ILE A N 1
ATOM 808 C CA . ILE A 1 102 ? -17.659 5.548 19.988 1.00 91.56 102 ILE A CA 1
ATOM 809 C C . ILE A 1 102 ? -19.151 5.878 20.161 1.00 91.56 102 ILE A C 1
ATOM 811 O O . ILE A 1 102 ? -19.707 5.670 21.244 1.00 91.56 102 ILE A O 1
ATOM 815 N N . GLY A 1 103 ? -19.815 6.356 19.105 1.00 90.31 103 GLY A N 1
ATOM 816 C CA . GLY A 1 103 ? -21.247 6.661 19.101 1.00 90.31 103 GLY A CA 1
ATOM 817 C C . GLY A 1 103 ? -22.107 5.433 19.409 1.00 90.31 103 GLY A C 1
ATOM 818 O O . GLY A 1 103 ? -22.970 5.491 20.291 1.00 90.31 103 GLY A O 1
ATOM 819 N N . LYS A 1 104 ? -21.811 4.291 18.770 1.00 92.50 104 LYS A N 1
ATOM 820 C CA . LYS A 1 104 ? -22.468 3.001 19.042 1.00 92.50 104 LYS A CA 1
ATOM 821 C C . LYS A 1 104 ? -22.281 2.571 20.503 1.00 92.50 104 LYS A C 1
ATOM 823 O O . LYS A 1 104 ? -23.268 2.244 21.166 1.00 92.50 104 LYS A O 1
ATOM 828 N N . LYS A 1 105 ? -21.063 2.681 21.056 1.00 92.31 105 LYS A N 1
ATOM 829 C CA . LYS A 1 105 ? -20.775 2.348 22.468 1.00 92.31 105 LYS A CA 1
ATOM 830 C C . LYS A 1 105 ? -21.546 3.242 23.453 1.00 92.31 105 LYS A C 1
ATOM 832 O O . LYS A 1 105 ? -22.121 2.738 24.419 1.00 92.31 105 LYS A O 1
ATOM 837 N N . LYS A 1 106 ? -21.633 4.558 23.198 1.00 91.75 106 LYS A N 1
ATOM 838 C CA . LYS A 1 106 ? -22.429 5.497 24.020 1.00 91.75 106 LYS A CA 1
ATOM 839 C C . LYS A 1 106 ? -23.932 5.192 23.954 1.00 91.75 106 LYS A C 1
ATOM 841 O O . LYS A 1 106 ? -24.588 5.174 24.997 1.00 91.75 106 LYS A O 1
ATOM 846 N N . ARG A 1 107 ? -24.476 4.911 22.761 1.00 89.62 107 ARG A N 1
ATOM 847 C CA . ARG A 1 107 ? -25.898 4.557 22.575 1.00 89.62 107 ARG A CA 1
ATOM 848 C C . ARG A 1 107 ? -26.250 3.254 23.300 1.00 89.62 107 ARG A C 1
ATOM 850 O O . ARG A 1 107 ? -27.284 3.194 23.959 1.00 89.62 107 ARG A O 1
ATOM 857 N N . GLN A 1 108 ? -25.368 2.252 23.260 1.00 91.94 108 GLN A N 1
ATOM 858 C CA . GLN A 1 108 ? -25.554 0.991 23.985 1.00 91.94 108 GLN A CA 1
ATOM 859 C C . GLN A 1 108 ? -25.512 1.182 25.512 1.00 91.94 108 GLN A C 1
ATOM 861 O O . GLN A 1 108 ? -26.368 0.644 26.210 1.00 91.94 108 GLN A O 1
ATOM 866 N N . LYS A 1 109 ? -24.587 2.001 26.041 1.00 92.44 109 LYS A N 1
ATOM 867 C CA . LYS A 1 109 ? -24.526 2.320 27.482 1.00 92.44 109 LYS A CA 1
ATOM 868 C C . LYS A 1 109 ? -25.789 3.046 27.968 1.0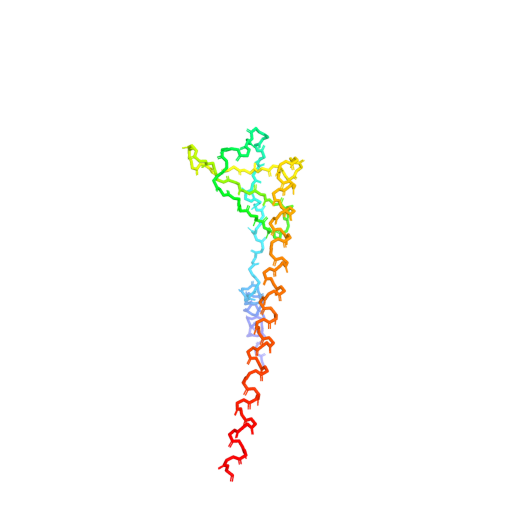0 92.44 109 LYS A C 1
ATOM 870 O O . LYS A 1 109 ? -26.311 2.693 29.020 1.00 92.44 109 LYS A O 1
ATOM 875 N N . LYS A 1 110 ? -26.320 4.004 27.190 1.00 90.06 110 LYS A N 1
ATOM 876 C CA . LYS A 1 110 ? -27.586 4.693 27.514 1.00 90.06 110 LYS A CA 1
ATOM 877 C C . LYS A 1 110 ? -28.785 3.737 27.533 1.00 90.06 110 LYS A C 1
ATOM 879 O O . LYS A 1 110 ? -29.583 3.810 28.459 1.00 90.06 110 LYS A O 1
ATOM 884 N N . ARG A 1 111 ? -28.887 2.814 26.564 1.00 92.31 111 ARG A N 1
ATOM 885 C CA . ARG A 1 111 ? -29.951 1.788 26.538 1.00 92.31 111 ARG A CA 1
ATOM 886 C C . ARG A 1 111 ? -29.897 0.876 27.769 1.00 92.31 111 ARG A C 1
ATOM 888 O O . ARG A 1 111 ? -30.917 0.701 28.423 1.00 92.31 111 ARG A O 1
ATOM 895 N N . LYS A 1 11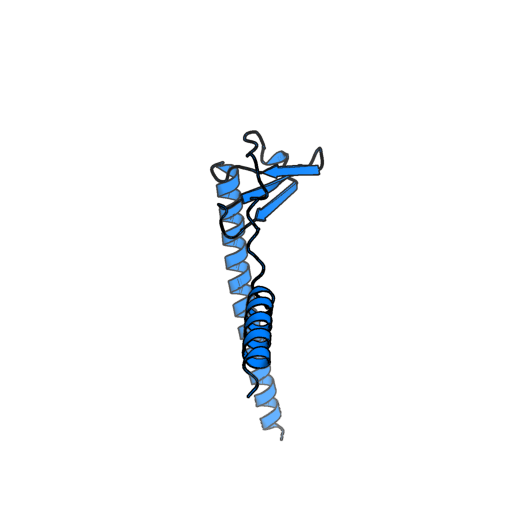2 ? -28.706 0.385 28.137 1.00 91.44 112 LYS A N 1
ATOM 896 C CA . LYS A 1 112 ? -28.515 -0.437 29.349 1.00 91.44 112 LYS A CA 1
ATOM 897 C C . LYS A 1 112 ? -28.879 0.318 30.637 1.00 91.44 112 LYS A C 1
ATOM 899 O O . LYS A 1 112 ? -29.518 -0.247 31.515 1.00 91.44 112 LYS A O 1
ATOM 904 N N . ALA A 1 113 ? -28.516 1.599 30.743 1.00 91.25 113 ALA A N 1
ATOM 905 C CA . ALA A 1 113 ? -28.851 2.423 31.907 1.00 91.25 113 ALA A CA 1
ATOM 906 C C . ALA A 1 113 ? -30.356 2.735 32.019 1.00 91.25 113 ALA A C 1
ATOM 908 O O . ALA A 1 113 ? -30.888 2.736 33.124 1.00 91.25 113 ALA A O 1
ATOM 909 N N . ALA A 1 114 ? -31.049 2.976 30.899 1.00 90.25 114 ALA A N 1
ATOM 910 C CA . ALA A 1 114 ? -32.496 3.203 30.891 1.00 90.25 114 ALA A CA 1
ATOM 911 C C . ALA A 1 114 ? -33.289 1.941 31.273 1.00 90.25 114 ALA A C 1
ATOM 913 O O . ALA A 1 114 ? -34.291 2.043 31.971 1.00 90.25 114 ALA A O 1
ATOM 914 N N . GLN A 1 115 ? -32.822 0.758 30.861 1.00 89.00 115 GLN A N 1
ATOM 915 C CA . GLN A 1 115 ? -33.446 -0.515 31.229 1.00 89.00 115 GLN A CA 1
ATOM 916 C C . GLN A 1 115 ? -33.309 -0.813 32.730 1.00 89.00 115 GLN A C 1
ATOM 918 O O . GLN A 1 115 ? -34.268 -1.264 33.339 1.00 89.00 115 GLN A O 1
ATOM 923 N N . LYS A 1 116 ? -32.172 -0.459 33.349 1.00 87.19 116 LYS A N 1
ATOM 924 C CA . LYS A 1 116 ? -31.961 -0.613 34.800 1.00 87.19 116 LYS A CA 1
ATOM 925 C C . LYS A 1 116 ? -32.864 0.285 35.665 1.00 87.19 116 LYS A C 1
ATOM 927 O O . LYS A 1 116 ? -33.002 0.011 36.839 1.00 87.19 116 LYS A O 1
ATOM 932 N N . ARG A 1 117 ? -33.458 1.358 35.123 1.00 83.12 117 ARG A N 1
ATOM 933 C CA . ARG A 1 117 ? -34.390 2.231 35.874 1.00 83.12 117 ARG A CA 1
ATOM 934 C C . ARG A 1 117 ? -35.840 1.739 35.871 1.00 83.12 117 ARG A C 1
ATOM 936 O O . ARG A 1 117 ? -36.659 2.311 36.574 1.00 83.12 117 ARG A O 1
ATOM 943 N N . LYS A 1 118 ? -36.171 0.768 35.016 1.00 85.69 118 LYS A N 1
ATOM 944 C CA . LYS A 1 118 ? -37.521 0.192 34.908 1.00 85.69 118 LYS A CA 1
ATOM 945 C C . LYS A 1 118 ? -37.682 -1.105 35.706 1.00 85.69 118 LYS A C 1
ATOM 947 O O . LYS A 1 118 ? -38.770 -1.664 35.706 1.00 85.69 118 LYS A O 1
ATOM 952 N N . ASN A 1 119 ? -36.597 -1.589 36.300 1.00 82.88 119 ASN A N 1
ATOM 953 C CA . ASN A 1 119 ? -36.542 -2.764 37.157 1.00 82.88 119 ASN A CA 1
ATOM 954 C C . ASN A 1 119 ? -36.112 -2.312 38.548 1.00 82.88 119 ASN A C 1
ATOM 956 O O . ASN A 1 119 ? -36.454 -3.032 39.503 1.00 82.88 119 ASN A O 1
#